Protein AF-A0A419EWL5-F1 (afdb_monomer_lite)

Organism: NCBI:txid2093361

Sequence (117 aa):
MTMADMARFERTSGIVKDDHPRRDMERFNARLRHFRGVAASVLNDAEGVWEEIWDACRDPRSCEEILEGIEEAHGTMPACGWPELREKLHLLGHYIQYTKRLCDGSLDDLTSGKKEV

Structure (mmCIF, N/CA/C/O backbone):
data_AF-A0A419EWL5-F1
#
_entry.id   AF-A0A419EWL5-F1
#
loop_
_atom_site.group_PDB
_atom_site.id
_atom_site.type_symbol
_atom_site.label_atom_id
_atom_site.label_alt_id
_atom_site.label_comp_id
_atom_site.label_asym_id
_atom_site.label_entity_id
_atom_site.label_seq_id
_atom_site.pdbx_PDB_ins_code
_atom_site.Cartn_x
_atom_site.Cartn_y
_atom_site.Cartn_z
_atom_site.occupancy
_atom_site.B_iso_or_equiv
_atom_site.auth_seq_id
_atom_site.auth_comp_id
_atom_site.auth_asym_id
_atom_site.auth_atom_id
_atom_site.pdbx_PDB_model_num
ATOM 1 N N . MET A 1 1 ? 39.493 -2.045 -63.804 1.00 52.00 1 MET A N 1
ATOM 2 C CA . MET A 1 1 ? 38.449 -1.894 -62.771 1.00 52.00 1 MET A CA 1
ATOM 3 C C . MET A 1 1 ? 37.128 -2.218 -63.436 1.00 52.00 1 MET A C 1
ATOM 5 O O . MET A 1 1 ? 36.749 -1.522 -64.369 1.00 52.00 1 MET A O 1
ATOM 9 N N . THR A 1 2 ? 36.545 -3.368 -63.109 1.00 71.25 2 THR A N 1
ATOM 10 C CA . THR A 1 2 ? 35.417 -3.931 -63.868 1.00 71.25 2 THR A CA 1
ATOM 11 C C . THR A 1 2 ? 34.080 -3.437 -63.310 1.00 71.25 2 THR A C 1
ATOM 13 O O . THR A 1 2 ? 33.993 -3.085 -62.137 1.00 71.25 2 THR A O 1
ATOM 16 N N . MET A 1 3 ? 33.009 -3.439 -64.115 1.00 54.72 3 MET A N 1
ATOM 17 C CA . MET A 1 3 ? 31.647 -3.140 -63.628 1.00 54.72 3 MET A CA 1
ATOM 18 C C . MET A 1 3 ? 31.215 -4.066 -62.472 1.00 54.72 3 MET A C 1
ATOM 20 O O . MET A 1 3 ? 30.403 -3.682 -61.634 1.00 54.72 3 MET A O 1
ATOM 24 N N . ALA A 1 4 ? 31.805 -5.264 -62.382 1.00 59.94 4 ALA A N 1
ATOM 25 C CA . ALA A 1 4 ? 31.609 -6.189 -61.269 1.00 59.94 4 ALA A CA 1
ATOM 26 C C . ALA A 1 4 ? 32.247 -5.696 -59.953 1.00 59.94 4 ALA A C 1
ATOM 28 O O . ALA A 1 4 ? 31.721 -5.996 -58.880 1.00 59.94 4 ALA A O 1
ATOM 29 N N . ASP A 1 5 ? 33.322 -4.902 -60.025 1.00 56.16 5 ASP A N 1
ATOM 30 C CA . ASP A 1 5 ? 33.967 -4.293 -58.854 1.00 56.16 5 ASP A CA 1
ATOM 31 C C . ASP A 1 5 ? 33.153 -3.102 -58.320 1.00 56.16 5 ASP A C 1
ATOM 33 O O . ASP A 1 5 ? 32.997 -2.957 -57.108 1.00 56.16 5 ASP A O 1
ATOM 37 N N . MET A 1 6 ? 32.543 -2.302 -59.205 1.00 57.56 6 MET A N 1
ATOM 38 C CA . MET A 1 6 ? 31.640 -1.207 -58.810 1.00 57.56 6 MET A CA 1
ATOM 39 C C . MET A 1 6 ? 30.342 -1.732 -58.175 1.00 57.56 6 MET A C 1
ATOM 41 O O . MET A 1 6 ? 29.931 -1.253 -57.120 1.00 57.56 6 MET A O 1
ATOM 45 N N . ALA A 1 7 ? 29.769 -2.812 -58.718 1.00 57.53 7 ALA A N 1
ATOM 46 C CA . ALA A 1 7 ? 28.576 -3.459 -58.162 1.00 57.53 7 ALA A CA 1
ATOM 47 C C . ALA A 1 7 ? 28.820 -4.213 -56.834 1.00 57.53 7 ALA A C 1
ATOM 49 O O . ALA A 1 7 ? 27.860 -4.615 -56.165 1.00 57.53 7 ALA A O 1
ATOM 50 N N . ARG A 1 8 ? 30.085 -4.449 -56.453 1.00 53.56 8 ARG A N 1
ATOM 51 C CA . ARG A 1 8 ? 30.473 -4.958 -55.124 1.00 53.56 8 ARG A CA 1
ATOM 52 C C . ARG A 1 8 ? 30.645 -3.827 -54.116 1.00 53.56 8 ARG A C 1
ATOM 54 O O . ARG A 1 8 ? 30.219 -3.993 -52.979 1.00 53.56 8 ARG A O 1
ATOM 61 N N . PHE A 1 9 ? 31.183 -2.687 -54.547 1.00 48.69 9 PHE A N 1
ATOM 62 C CA . PHE A 1 9 ? 31.347 -1.499 -53.708 1.00 48.69 9 PHE A CA 1
ATOM 63 C C . PHE A 1 9 ? 29.996 -0.864 -53.329 1.00 48.69 9 PHE A C 1
ATOM 65 O O . PHE A 1 9 ? 29.770 -0.521 -52.168 1.00 48.69 9 PHE A O 1
ATOM 72 N N . GLU A 1 10 ? 29.044 -0.817 -54.265 1.00 48.06 10 GLU A N 1
ATOM 73 C CA . GLU A 1 10 ? 27.677 -0.348 -53.990 1.00 48.06 10 GLU A CA 1
ATOM 74 C C . GLU A 1 10 ? 26.872 -1.330 -53.125 1.00 48.06 10 GLU A C 1
ATOM 76 O O . GLU A 1 10 ? 26.040 -0.908 -52.324 1.00 48.06 10 GLU A O 1
ATOM 81 N N . ARG A 1 11 ? 27.165 -2.639 -53.190 1.00 48.88 11 ARG A N 1
ATOM 82 C CA . ARG A 1 11 ? 26.533 -3.643 -52.310 1.00 48.88 11 ARG A CA 1
ATOM 83 C C . ARG A 1 11 ? 27.039 -3.602 -50.869 1.00 48.88 11 ARG A C 1
ATOM 85 O O . ARG A 1 11 ? 26.305 -3.999 -49.970 1.00 48.88 11 ARG A O 1
ATOM 92 N N . THR A 1 12 ? 28.255 -3.112 -50.638 1.00 48.31 12 THR A N 1
ATOM 93 C CA . THR A 1 12 ? 28.785 -2.845 -49.289 1.00 48.31 12 THR A CA 1
ATOM 94 C C . THR A 1 12 ? 28.386 -1.475 -48.744 1.00 48.31 12 THR A C 1
ATOM 96 O O . THR A 1 12 ? 28.479 -1.256 -47.542 1.00 48.31 12 THR A O 1
ATOM 99 N N . SER A 1 13 ? 27.884 -0.578 -49.599 1.00 44.81 13 SER A N 1
ATOM 100 C CA . SER A 1 13 ? 27.264 0.695 -49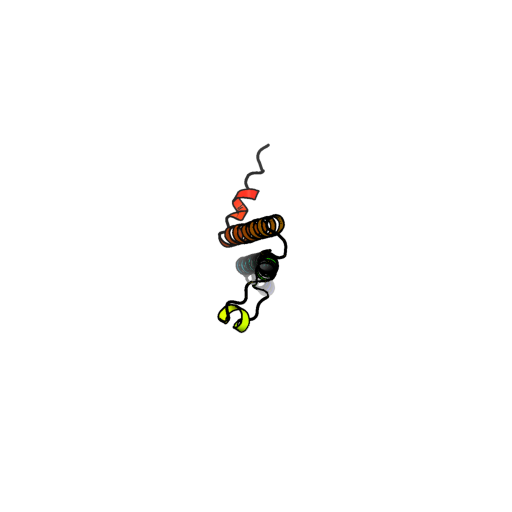.201 1.00 44.81 13 SER A CA 1
ATOM 101 C C . SER A 1 13 ? 25.760 0.546 -48.928 1.00 44.81 13 SER A C 1
ATOM 103 O O . SER A 1 13 ? 25.009 1.521 -48.916 1.00 44.81 13 SER A O 1
ATOM 105 N N . GLY A 1 14 ? 25.308 -0.694 -48.705 1.00 47.03 14 GLY A N 1
ATOM 106 C CA . GLY A 1 14 ? 23.983 -0.997 -48.197 1.00 47.03 14 GLY A CA 1
ATOM 107 C C . GLY A 1 14 ? 23.804 -0.324 -46.847 1.00 47.03 14 GLY A C 1
ATOM 108 O O . GLY A 1 14 ? 24.233 -0.867 -45.839 1.00 47.03 14 GLY A O 1
ATOM 109 N N . ILE A 1 15 ? 23.224 0.878 -46.888 1.00 52.22 15 ILE A N 1
ATOM 110 C CA . ILE A 1 15 ? 22.479 1.569 -45.843 1.00 52.22 15 ILE A CA 1
ATOM 111 C C . ILE A 1 15 ? 22.823 0.986 -44.473 1.00 52.22 15 ILE A C 1
ATOM 113 O O . ILE A 1 15 ? 22.176 0.037 -44.019 1.00 52.22 15 ILE A O 1
ATOM 117 N N . VAL A 1 16 ? 23.826 1.559 -43.805 1.00 55.12 16 VAL A N 1
ATOM 118 C CA . VAL A 1 16 ? 23.882 1.488 -42.345 1.00 55.12 16 VAL A CA 1
ATOM 119 C C . VAL A 1 16 ? 22.604 2.189 -41.898 1.00 55.12 16 VAL A C 1
ATOM 121 O O . VAL A 1 16 ? 22.575 3.405 -41.734 1.00 55.12 16 VAL A O 1
ATOM 124 N N . LYS A 1 17 ? 21.491 1.444 -41.860 1.00 58.12 17 LYS A N 1
ATOM 125 C CA . LYS A 1 17 ? 20.253 1.894 -41.248 1.00 58.12 17 LYS A CA 1
ATOM 126 C C . LYS A 1 17 ? 20.691 2.177 -39.837 1.00 58.12 17 LYS A C 1
ATOM 128 O O . LYS A 1 17 ? 21.108 1.253 -39.143 1.00 58.12 17 LYS A O 1
ATOM 133 N N . ASP A 1 18 ? 20.716 3.454 -39.505 1.00 62.44 18 ASP A N 1
ATOM 134 C CA . ASP A 1 18 ? 20.994 3.943 -38.177 1.00 62.44 18 ASP A CA 1
ATOM 135 C C . ASP A 1 18 ? 20.010 3.235 -37.235 1.00 62.44 18 ASP A C 1
ATOM 137 O O . ASP A 1 18 ? 18.841 3.588 -37.132 1.00 62.44 18 ASP A O 1
ATOM 141 N N . ASP A 1 19 ? 20.446 2.101 -36.683 1.00 64.19 19 ASP A N 1
ATOM 142 C CA . ASP A 1 19 ? 19.676 1.203 -35.813 1.00 64.19 19 ASP A CA 1
ATOM 143 C C . ASP A 1 19 ? 19.733 1.733 -34.366 1.00 64.19 19 ASP A C 1
ATOM 145 O O . ASP A 1 19 ? 19.195 1.133 -33.435 1.00 64.19 19 ASP A O 1
ATOM 149 N N . HIS A 1 20 ? 20.406 2.875 -34.179 1.00 73.00 20 HIS A N 1
ATOM 150 C CA . HIS A 1 20 ? 20.589 3.585 -32.925 1.00 73.00 20 HIS A CA 1
ATOM 151 C C . HIS A 1 20 ? 19.254 4.033 -32.314 1.00 73.00 20 HIS A C 1
ATOM 153 O O . HIS A 1 20 ? 18.993 3.644 -31.176 1.00 73.00 20 HIS A O 1
ATOM 159 N N . PRO A 1 21 ? 18.328 4.682 -33.056 1.00 84.62 21 PRO A N 1
ATOM 160 C CA . PRO A 1 21 ? 17.030 5.084 -32.516 1.00 84.62 21 PRO A CA 1
ATOM 161 C C . PRO A 1 21 ? 16.194 3.889 -32.050 1.00 84.62 21 PRO A C 1
ATOM 163 O O . PRO A 1 21 ? 15.485 3.974 -31.050 1.00 84.62 21 PRO A O 1
ATOM 166 N N . ARG A 1 22 ? 16.292 2.743 -32.742 1.00 87.38 22 ARG A N 1
ATOM 167 C CA . ARG A 1 22 ? 15.570 1.521 -32.364 1.00 87.38 22 ARG A CA 1
ATOM 168 C C . ARG A 1 22 ? 16.144 0.901 -31.095 1.00 87.38 22 ARG A C 1
ATOM 170 O O . ARG A 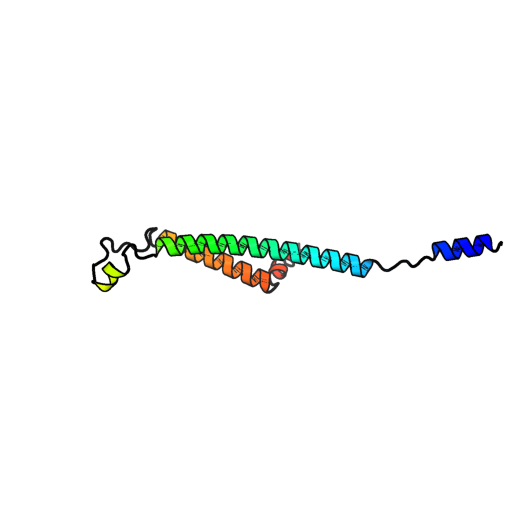1 22 ? 15.385 0.559 -30.194 1.00 87.38 22 ARG A O 1
ATOM 177 N N . ARG A 1 23 ? 17.472 0.809 -30.989 1.00 86.94 23 ARG A N 1
ATOM 178 C CA . ARG A 1 23 ? 18.154 0.327 -29.776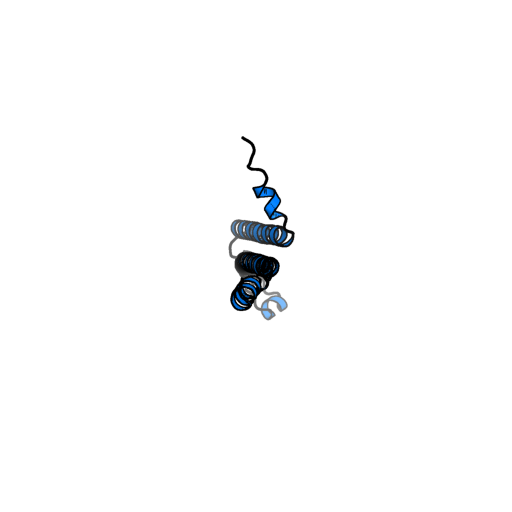 1.00 86.94 23 ARG A CA 1
ATOM 179 C C . ARG A 1 23 ? 17.896 1.235 -28.577 1.00 86.94 23 ARG A C 1
ATOM 181 O O . ARG A 1 23 ? 17.696 0.735 -27.472 1.00 86.94 23 ARG A O 1
ATOM 188 N N . ASP A 1 24 ? 17.861 2.546 -28.784 1.00 89.31 24 ASP A N 1
ATOM 189 C CA . ASP A 1 24 ? 17.576 3.513 -27.725 1.00 89.31 24 ASP A CA 1
ATOM 190 C C . ASP A 1 24 ? 16.111 3.428 -27.278 1.00 89.31 24 ASP A C 1
ATOM 192 O O . ASP A 1 24 ? 15.839 3.401 -26.077 1.00 89.31 24 ASP A O 1
ATOM 196 N N . MET A 1 25 ? 15.178 3.243 -28.217 1.00 90.62 25 MET A N 1
ATOM 197 C CA . MET A 1 25 ? 13.773 2.948 -27.921 1.00 90.62 25 MET A CA 1
ATOM 198 C C . MET A 1 25 ? 13.615 1.636 -27.137 1.00 90.62 25 MET A C 1
ATOM 200 O O . MET A 1 25 ? 12.878 1.576 -26.154 1.00 90.62 25 MET A O 1
ATOM 204 N N . GLU A 1 26 ? 14.314 0.572 -27.535 1.00 93.00 26 GLU A N 1
ATOM 205 C CA . GLU A 1 26 ? 14.299 -0.722 -26.842 1.00 93.00 26 GLU A CA 1
ATOM 206 C C . GLU A 1 26 ? 14.846 -0.602 -25.413 1.00 93.00 26 GLU A C 1
ATOM 208 O O . GLU A 1 26 ? 14.234 -1.122 -24.475 1.00 93.00 26 GLU A O 1
ATOM 213 N N . ARG A 1 27 ? 15.949 0.135 -25.227 1.00 91.00 27 ARG A N 1
ATOM 214 C CA . ARG A 1 27 ? 16.527 0.439 -23.908 1.00 91.00 27 ARG A CA 1
ATOM 215 C C . ARG A 1 27 ? 15.572 1.256 -23.048 1.00 91.00 27 ARG A C 1
ATOM 217 O O . ARG A 1 27 ? 15.377 0.926 -21.879 1.00 91.00 27 ARG A O 1
ATOM 224 N N . PHE A 1 28 ? 14.958 2.291 -23.611 1.00 90.62 28 PHE A N 1
ATOM 225 C CA . PHE A 1 28 ? 13.981 3.118 -22.912 1.00 90.62 28 PHE A CA 1
ATOM 226 C C . PHE A 1 28 ? 12.764 2.293 -22.474 1.00 90.62 28 PHE A C 1
ATOM 228 O O . PHE A 1 28 ? 12.406 2.289 -21.299 1.00 90.62 28 PHE A O 1
ATOM 235 N N . ASN A 1 29 ? 12.203 1.485 -23.375 1.00 92.44 29 ASN A N 1
ATOM 236 C CA . ASN A 1 29 ? 11.095 0.583 -23.066 1.00 92.44 29 ASN A CA 1
ATOM 237 C C . ASN A 1 29 ? 11.465 -0.473 -22.016 1.00 92.44 29 ASN A C 1
ATOM 239 O O . ASN A 1 29 ? 10.636 -0.826 -21.176 1.00 92.44 29 ASN A O 1
ATOM 243 N N . ALA A 1 30 ? 12.698 -0.987 -22.035 1.00 93.62 30 ALA A N 1
ATOM 244 C CA . ALA A 1 30 ? 13.180 -1.903 -21.005 1.00 93.62 30 ALA A CA 1
ATOM 245 C C . ALA A 1 30 ? 13.241 -1.220 -19.630 1.00 93.62 30 ALA A C 1
ATOM 247 O O . ALA A 1 30 ? 12.753 -1.789 -18.653 1.00 93.62 30 ALA A O 1
ATOM 248 N N . ARG A 1 31 ? 13.753 0.017 -19.565 1.00 89.69 31 ARG A N 1
ATOM 249 C CA . ARG A 1 31 ? 13.762 0.827 -18.336 1.00 89.69 31 ARG A CA 1
ATOM 250 C C . ARG A 1 31 ? 12.350 1.111 -17.834 1.00 89.69 31 ARG A C 1
ATOM 252 O O . ARG A 1 31 ? 12.101 0.934 -16.648 1.00 89.69 31 ARG A O 1
ATOM 259 N N . LEU A 1 32 ? 11.414 1.460 -18.719 1.00 91.19 32 LEU A N 1
ATOM 260 C CA . LEU A 1 32 ? 10.013 1.680 -18.347 1.00 91.19 32 LEU A CA 1
ATOM 261 C C . LEU A 1 32 ? 9.346 0.418 -17.791 1.00 91.19 32 LEU A C 1
ATOM 263 O O . LEU A 1 32 ? 8.634 0.489 -16.792 1.00 91.19 32 LEU A O 1
ATOM 267 N N . ARG A 1 33 ? 9.583 -0.752 -18.398 1.00 94.44 33 ARG A N 1
ATOM 268 C CA . ARG A 1 33 ? 9.061 -2.022 -17.867 1.00 94.44 33 ARG A CA 1
ATOM 269 C C . ARG A 1 33 ? 9.641 -2.344 -16.497 1.00 94.44 33 ARG A C 1
ATOM 271 O O . ARG A 1 33 ? 8.891 -2.765 -15.623 1.00 94.44 33 ARG A O 1
ATOM 278 N N . HIS A 1 34 ? 10.944 -2.139 -16.320 1.00 90.38 34 HIS A N 1
ATOM 279 C CA . HIS A 1 34 ? 11.604 -2.337 -15.034 1.00 90.38 34 HIS A CA 1
ATOM 280 C C . HIS A 1 34 ? 11.024 -1.404 -13.966 1.00 90.38 34 HIS A C 1
ATOM 282 O O . HIS A 1 34 ? 10.582 -1.875 -12.924 1.00 90.38 34 HIS A O 1
ATOM 288 N N . PHE A 1 35 ? 10.927 -0.110 -14.274 1.00 90.62 35 PHE A N 1
ATOM 289 C CA . PHE A 1 35 ? 10.318 0.899 -13.414 1.00 90.62 35 PHE A CA 1
ATOM 290 C C . PHE A 1 35 ? 8.893 0.521 -12.998 1.00 90.62 35 PHE A C 1
ATOM 292 O O . PHE A 1 35 ? 8.578 0.488 -11.812 1.00 90.62 35 PHE A O 1
ATOM 299 N N . ARG A 1 36 ? 8.046 0.161 -13.970 1.00 92.19 36 ARG A N 1
ATOM 300 C CA . ARG A 1 36 ? 6.673 -0.282 -13.707 1.00 92.19 36 ARG A CA 1
ATOM 301 C C . ARG A 1 36 ? 6.640 -1.527 -12.821 1.00 92.19 36 ARG A C 1
ATOM 303 O O . ARG A 1 36 ? 5.760 -1.633 -11.980 1.00 92.19 36 ARG A O 1
ATOM 310 N N . GLY A 1 37 ? 7.579 -2.454 -13.010 1.00 94.75 37 GLY A N 1
ATOM 311 C CA . GLY A 1 37 ? 7.714 -3.641 -12.166 1.00 94.75 37 GLY A CA 1
ATOM 312 C C . GLY A 1 37 ? 8.035 -3.290 -10.714 1.00 94.75 37 GLY A C 1
ATOM 313 O O . GLY A 1 37 ? 7.380 -3.802 -9.813 1.00 94.75 37 GLY A O 1
ATOM 314 N N . VAL A 1 38 ? 8.981 -2.374 -10.488 1.00 94.50 38 VAL A N 1
ATOM 315 C CA . VAL A 1 38 ? 9.323 -1.890 -9.140 1.00 94.50 38 VAL A CA 1
ATOM 316 C C . VAL A 1 38 ? 8.133 -1.174 -8.502 1.00 94.50 38 VAL A C 1
ATOM 318 O O . VAL A 1 38 ? 7.776 -1.485 -7.372 1.00 94.50 38 VAL A O 1
ATOM 321 N N . ALA A 1 39 ? 7.477 -0.270 -9.236 1.00 93.31 39 ALA A N 1
ATOM 322 C CA . ALA A 1 39 ? 6.309 0.454 -8.737 1.00 93.31 39 ALA A CA 1
ATOM 323 C C . ALA A 1 39 ? 5.162 -0.493 -8.362 1.00 93.31 39 ALA A C 1
ATOM 325 O O . ALA A 1 39 ? 4.587 -0.358 -7.288 1.00 93.31 39 ALA A O 1
ATOM 326 N N . ALA A 1 40 ? 4.865 -1.476 -9.218 1.00 95.56 40 ALA A N 1
ATOM 327 C CA . ALA A 1 40 ? 3.847 -2.483 -8.939 1.00 95.56 40 ALA A CA 1
ATOM 328 C C . ALA A 1 40 ? 4.194 -3.317 -7.699 1.00 95.56 40 ALA A C 1
ATOM 330 O O . ALA A 1 40 ? 3.326 -3.547 -6.870 1.00 95.56 40 ALA A O 1
ATOM 331 N N . SER A 1 41 ? 5.458 -3.722 -7.539 1.00 96.94 41 SER A N 1
ATOM 332 C CA . SER A 1 41 ? 5.893 -4.468 -6.354 1.00 96.94 41 SER A CA 1
ATOM 333 C C . SER A 1 41 ? 5.673 -3.671 -5.069 1.00 96.94 41 SER A C 1
ATOM 335 O O . SER A 1 41 ? 5.076 -4.186 -4.135 1.00 96.94 41 SER A O 1
ATOM 337 N N . VAL A 1 42 ? 6.108 -2.407 -5.032 1.00 96.94 42 VAL A N 1
ATOM 338 C CA . VAL A 1 42 ? 5.966 -1.571 -3.830 1.00 96.94 42 VAL A CA 1
ATOM 339 C C . VAL A 1 42 ? 4.502 -1.272 -3.518 1.00 96.94 42 VAL A C 1
ATOM 341 O O . VAL A 1 42 ? 4.117 -1.247 -2.353 1.00 96.94 42 VAL A O 1
ATOM 344 N N . LEU A 1 43 ? 3.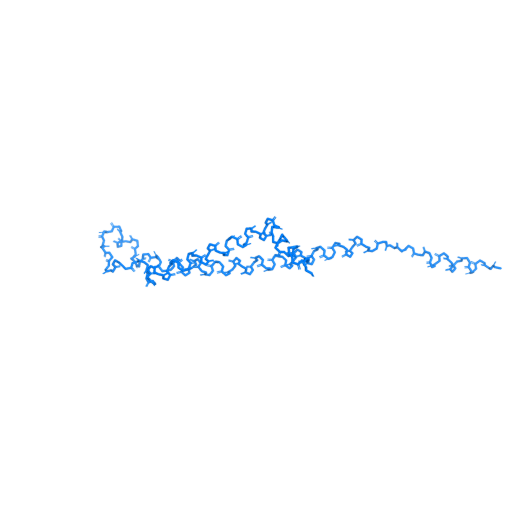678 -1.044 -4.543 1.00 97.50 43 LEU A N 1
ATOM 345 C CA . LEU A 1 43 ? 2.249 -0.811 -4.349 1.00 97.50 43 LEU A CA 1
ATOM 346 C C . LEU A 1 43 ? 1.523 -2.056 -3.837 1.00 97.50 43 LEU A C 1
ATOM 348 O O . LEU A 1 43 ? 0.662 -1.908 -2.980 1.00 97.50 43 LEU A O 1
ATOM 352 N N . ASN A 1 44 ? 1.897 -3.252 -4.295 1.00 98.12 44 ASN A N 1
ATOM 353 C CA . ASN A 1 44 ? 1.339 -4.495 -3.762 1.00 98.12 44 ASN A CA 1
ATOM 354 C C . ASN A 1 44 ? 1.706 -4.684 -2.281 1.00 98.12 44 ASN A C 1
ATOM 356 O O . ASN A 1 44 ? 0.851 -5.055 -1.484 1.00 98.12 44 ASN A O 1
ATOM 360 N N . ASP A 1 45 ? 2.950 -4.384 -1.893 1.00 98.12 45 ASP A N 1
ATOM 361 C CA . ASP A 1 45 ? 3.357 -4.439 -0.482 1.00 98.12 45 ASP A CA 1
ATOM 362 C C . ASP A 1 45 ? 2.576 -3.410 0.361 1.00 98.12 45 ASP A C 1
ATOM 364 O O . ASP A 1 45 ? 2.145 -3.699 1.477 1.00 98.12 45 ASP A O 1
ATOM 368 N N . ALA A 1 46 ? 2.347 -2.210 -0.187 1.00 98.25 46 ALA A N 1
ATOM 369 C CA . ALA A 1 46 ? 1.534 -1.177 0.452 1.00 98.25 46 ALA A CA 1
ATOM 370 C C . ALA A 1 46 ? 0.068 -1.603 0.620 1.00 98.25 46 ALA A C 1
ATOM 372 O O . ALA A 1 46 ? -0.521 -1.354 1.671 1.00 98.25 46 ALA A O 1
ATOM 373 N N . GLU A 1 47 ? -0.510 -2.237 -0.402 1.00 98.19 47 GLU A N 1
ATOM 374 C CA . GLU A 1 47 ? -1.869 -2.779 -0.374 1.00 98.19 47 GLU A CA 1
ATOM 375 C C . GLU A 1 47 ? -2.006 -3.856 0.705 1.00 98.19 47 GLU A C 1
ATOM 377 O O . GLU A 1 47 ? -2.917 -3.764 1.522 1.00 98.19 47 GLU A O 1
ATOM 382 N N . GLY A 1 48 ? -1.048 -4.781 0.811 1.00 98.44 48 GLY A N 1
ATOM 383 C CA . GLY A 1 48 ? -1.048 -5.793 1.872 1.00 98.44 48 GLY A CA 1
ATOM 384 C C . GLY A 1 48 ? -1.023 -5.184 3.280 1.00 98.44 48 GLY A C 1
ATOM 385 O O . GLY A 1 48 ? -1.826 -5.549 4.135 1.00 98.44 48 GLY A O 1
ATOM 386 N N . VAL A 1 49 ? -0.168 -4.183 3.524 1.00 98.25 49 VAL A N 1
ATOM 387 C CA . VAL A 1 49 ? -0.147 -3.483 4.825 1.00 98.25 49 VAL A CA 1
ATOM 388 C C . VAL A 1 49 ? -1.457 -2.736 5.086 1.00 98.25 49 VAL A C 1
ATOM 390 O O . VAL A 1 49 ? -1.924 -2.682 6.225 1.00 98.25 49 VAL A O 1
ATOM 393 N N . TRP A 1 50 ? -2.061 -2.151 4.052 1.00 98.25 50 TRP A N 1
ATOM 394 C CA . TRP A 1 50 ? -3.359 -1.496 4.170 1.00 98.25 50 TRP A CA 1
ATOM 395 C C . TRP A 1 50 ? -4.475 -2.482 4.537 1.00 98.25 50 TRP A C 1
ATOM 397 O O . TRP A 1 50 ? -5.274 -2.171 5.420 1.00 98.25 50 TRP A O 1
ATOM 407 N N . GLU A 1 51 ? -4.507 -3.667 3.927 1.00 98.12 51 GLU A N 1
ATOM 408 C CA . GLU A 1 51 ? -5.456 -4.733 4.275 1.00 98.12 51 GLU A CA 1
ATOM 409 C C . GLU A 1 51 ? -5.307 -5.161 5.738 1.00 98.12 51 GLU A C 1
ATOM 411 O O . GLU A 1 51 ? -6.296 -5.221 6.467 1.00 98.12 51 GLU A O 1
ATOM 416 N N . GLU A 1 52 ? -4.074 -5.354 6.215 1.00 97.00 52 GLU A N 1
ATOM 417 C CA . GLU A 1 52 ? -3.822 -5.686 7.620 1.00 97.00 52 GLU A CA 1
ATOM 418 C C . GLU A 1 52 ? -4.300 -4.594 8.590 1.00 97.00 52 GLU A C 1
ATOM 420 O O . GLU A 1 52 ? -4.824 -4.893 9.666 1.00 97.00 52 GLU A O 1
ATOM 425 N N . ILE A 1 53 ? -4.107 -3.319 8.233 1.00 96.69 53 ILE A N 1
ATOM 426 C CA . ILE A 1 53 ? -4.611 -2.180 9.014 1.00 96.69 53 ILE A CA 1
ATOM 427 C C . ILE A 1 53 ? -6.139 -2.185 9.024 1.00 96.69 53 ILE A C 1
ATOM 429 O O . ILE A 1 53 ? -6.749 -1.972 10.073 1.00 96.69 53 ILE A O 1
ATOM 433 N N . TRP A 1 54 ? -6.755 -2.409 7.865 1.00 95.44 54 TRP A N 1
ATOM 434 C CA . TRP A 1 54 ? -8.202 -2.433 7.720 1.00 95.44 54 TRP A CA 1
ATOM 435 C C . TRP A 1 54 ? -8.830 -3.542 8.562 1.00 95.44 54 TRP A C 1
ATOM 437 O O . TRP A 1 54 ? -9.739 -3.266 9.342 1.00 95.44 54 TRP A O 1
ATOM 447 N N . ASP A 1 55 ? -8.315 -4.768 8.475 1.00 93.44 55 ASP A N 1
ATOM 448 C CA . ASP A 1 55 ? -8.829 -5.898 9.248 1.00 93.44 55 ASP A CA 1
ATOM 449 C C . ASP A 1 55 ? -8.647 -5.704 10.757 1.00 93.44 55 ASP A C 1
ATOM 451 O O . ASP A 1 55 ? -9.529 -6.077 11.531 1.00 93.44 55 ASP A O 1
ATOM 455 N N . ALA A 1 56 ? -7.554 -5.068 11.192 1.00 92.50 56 ALA A N 1
ATOM 456 C CA . ALA A 1 56 ? -7.341 -4.756 12.604 1.00 92.50 56 ALA A CA 1
ATOM 457 C C . ALA A 1 56 ? -8.284 -3.665 13.145 1.00 92.50 56 ALA A C 1
ATOM 459 O O . ALA A 1 56 ? -8.535 -3.619 14.350 1.00 92.50 56 ALA A O 1
ATOM 460 N N . CYS A 1 57 ? -8.777 -2.780 12.278 1.00 91.31 57 CYS A N 1
ATOM 461 C CA . CYS A 1 57 ? -9.641 -1.652 12.633 1.00 91.31 57 CYS A CA 1
ATOM 462 C C . CYS A 1 57 ? -11.122 -1.886 12.301 1.00 91.31 57 CYS A C 1
ATOM 464 O O . CYS A 1 57 ? -11.942 -1.002 12.546 1.00 91.31 57 CYS A O 1
ATOM 466 N N . ARG A 1 58 ? -11.477 -3.020 11.690 1.00 89.06 58 ARG A N 1
ATOM 467 C CA . ARG A 1 58 ? -12.862 -3.307 11.318 1.00 89.06 58 ARG A CA 1
ATOM 468 C C . ARG A 1 58 ? -13.687 -3.601 12.566 1.00 89.06 58 ARG A C 1
ATOM 470 O O . ARG A 1 58 ? -13.293 -4.415 13.397 1.00 89.06 58 ARG A O 1
ATOM 477 N N . ASP A 1 59 ? -14.866 -2.988 12.636 1.00 86.38 59 ASP A N 1
ATOM 478 C CA . ASP A 1 59 ?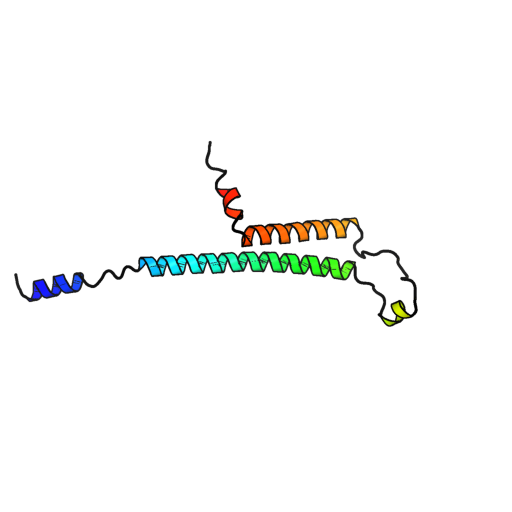 -15.852 -3.309 13.663 1.00 86.38 59 ASP A CA 1
ATOM 479 C C . ASP A 1 59 ? -16.286 -4.778 13.530 1.00 86.38 59 ASP A C 1
ATOM 481 O O . ASP A 1 59 ? -16.698 -5.190 12.439 1.00 86.38 59 ASP A O 1
ATOM 485 N N . PRO A 1 60 ? -16.155 -5.596 14.589 1.00 85.81 60 PRO A N 1
ATOM 486 C CA . PRO A 1 60 ? -16.545 -6.998 14.531 1.00 85.81 60 PRO A CA 1
ATOM 487 C C . PRO A 1 60 ? -18.066 -7.182 14.498 1.00 85.81 60 PRO A C 1
ATOM 489 O O . PRO A 1 60 ? -18.528 -8.274 14.165 1.00 85.81 60 PRO A O 1
ATOM 492 N N . ARG A 1 61 ? -18.840 -6.150 14.856 1.00 87.75 61 ARG A N 1
ATOM 493 C CA . ARG A 1 61 ? -20.301 -6.200 14.865 1.00 87.75 61 ARG A CA 1
ATOM 494 C C . ARG A 1 61 ? -20.855 -6.179 13.446 1.00 87.75 61 ARG A C 1
ATOM 496 O O . ARG A 1 61 ? -20.335 -5.528 12.537 1.00 87.75 61 ARG A O 1
ATOM 503 N N . SER A 1 62 ? -21.975 -6.862 13.272 1.00 88.50 62 SER A N 1
ATOM 504 C CA . SER A 1 62 ? -22.819 -6.725 12.092 1.00 88.50 62 SER A CA 1
ATOM 505 C C . SER A 1 62 ? -23.444 -5.327 12.015 1.00 88.50 62 SER A C 1
ATOM 507 O O . SER A 1 62 ? -23.568 -4.604 13.006 1.00 88.50 62 SER A O 1
ATOM 509 N N . CYS A 1 63 ? -23.895 -4.939 10.820 1.00 89.75 63 CYS A N 1
ATOM 510 C CA . CYS A 1 63 ? -24.592 -3.666 10.636 1.00 89.75 63 CYS A CA 1
ATOM 511 C C . CYS A 1 63 ? -25.865 -3.564 11.493 1.00 89.75 63 CYS A C 1
ATOM 513 O O . CYS A 1 63 ? -26.182 -2.478 11.966 1.00 89.75 63 CYS A O 1
ATOM 515 N N . GLU A 1 64 ? -26.577 -4.675 11.694 1.00 93.38 64 GLU A N 1
ATOM 516 C CA . GLU A 1 64 ? -27.797 -4.742 12.509 1.00 93.38 64 GLU A CA 1
ATOM 517 C C . GLU A 1 64 ? -27.485 -4.449 13.980 1.00 93.38 64 GLU A C 1
ATOM 519 O O . GLU A 1 64 ? -28.088 -3.549 14.557 1.00 93.38 64 GLU A O 1
ATOM 524 N N . GLU A 1 65 ? -26.459 -5.091 14.547 1.00 90.56 65 GLU A N 1
ATOM 525 C CA . GLU A 1 65 ? -26.025 -4.852 15.932 1.00 90.56 65 GLU A CA 1
ATOM 526 C C . GLU A 1 65 ? -25.592 -3.394 16.168 1.00 90.56 65 GLU A C 1
ATOM 528 O O . GLU A 1 65 ? -25.901 -2.807 17.207 1.00 90.56 65 GLU A O 1
ATOM 533 N N . ILE A 1 66 ? -24.920 -2.774 15.189 1.00 88.12 66 ILE A N 1
ATOM 534 C CA . ILE A 1 66 ? -24.540 -1.353 15.253 1.00 88.12 66 ILE A CA 1
ATOM 535 C C . ILE A 1 66 ? -25.784 -0.453 15.257 1.00 88.12 66 ILE A C 1
ATOM 537 O O . ILE A 1 66 ? -25.847 0.504 16.032 1.00 88.12 66 ILE A O 1
ATOM 541 N N . LEU A 1 67 ? -26.775 -0.745 14.409 1.00 92.69 67 LEU A N 1
ATOM 542 C CA . LEU A 1 67 ? -28.022 0.026 14.322 1.00 92.69 67 LEU A C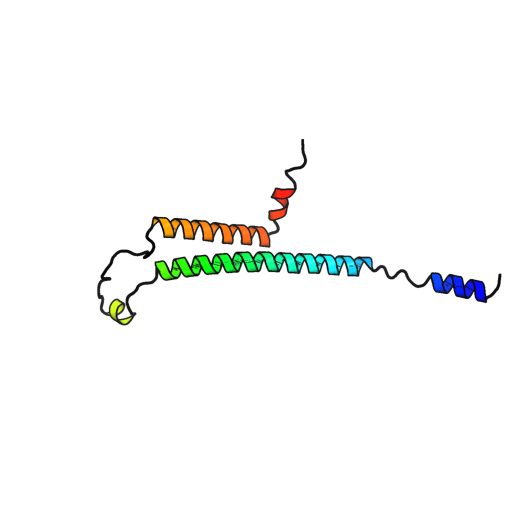A 1
ATOM 543 C C . LEU A 1 67 ? -28.900 -0.136 15.568 1.00 92.69 67 LEU A C 1
ATOM 545 O O . LEU A 1 67 ? -29.573 0.813 15.968 1.00 92.69 67 LEU A O 1
ATOM 549 N N . GLU A 1 68 ? -28.865 -1.310 16.194 1.00 94.31 68 GLU A N 1
ATOM 550 C CA . GLU A 1 68 ? -29.551 -1.604 17.455 1.00 94.31 68 GLU A CA 1
ATOM 551 C C . GLU A 1 68 ? -28.835 -1.010 18.680 1.00 94.31 68 GLU A C 1
ATOM 553 O O . GLU A 1 68 ? -29.359 -1.062 19.793 1.00 94.31 68 GLU A O 1
ATOM 558 N N . GLY A 1 69 ? -27.662 -0.395 18.485 1.00 87.94 69 GLY A N 1
ATOM 559 C CA . GLY A 1 69 ? -26.898 0.246 19.552 1.00 87.94 69 GLY A CA 1
ATOM 560 C C . GLY A 1 69 ? -26.254 -0.750 20.514 1.00 87.94 69 GLY A C 1
ATOM 561 O O . GLY A 1 69 ? -25.960 -0.389 21.653 1.00 87.94 69 GLY A O 1
ATOM 562 N N . ILE A 1 70 ? -26.038 -1.993 20.075 1.00 87.81 70 ILE A N 1
ATOM 563 C CA . ILE A 1 70 ? -25.362 -3.015 20.872 1.00 87.81 70 ILE A CA 1
ATOM 564 C C . ILE A 1 70 ? -23.911 -2.583 21.049 1.00 87.81 70 ILE A C 1
ATOM 566 O O . ILE A 1 70 ? -23.171 -2.458 20.071 1.00 87.81 70 ILE A O 1
ATOM 570 N N . GLU A 1 71 ? -23.504 -2.320 22.291 1.00 81.69 71 GLU A N 1
ATOM 571 C CA . GLU A 1 71 ? -22.125 -1.945 22.595 1.00 81.69 71 GLU A CA 1
ATOM 572 C C . GLU A 1 71 ? -21.153 -3.051 22.178 1.00 81.69 71 GLU A C 1
ATOM 574 O O . GLU A 1 71 ? -21.420 -4.246 22.316 1.00 81.69 71 GLU A O 1
ATOM 579 N N . GLU A 1 72 ? -20.004 -2.637 21.653 1.00 75.69 72 GLU A N 1
ATOM 580 C CA . GLU A 1 72 ? -18.923 -3.557 21.338 1.00 75.69 72 GLU A CA 1
ATOM 581 C C . GLU A 1 72 ? -18.438 -4.226 22.632 1.00 75.69 72 GLU A C 1
ATOM 583 O O . GLU A 1 72 ? -18.053 -3.554 23.590 1.00 75.69 72 GLU A O 1
ATOM 588 N N . ALA A 1 73 ? -18.435 -5.561 22.660 1.00 67.19 73 ALA A N 1
ATOM 589 C CA . ALA A 1 73 ? -18.047 -6.331 23.844 1.00 67.19 73 ALA A CA 1
ATOM 590 C C . ALA A 1 73 ? -16.599 -6.057 24.298 1.00 67.19 73 ALA A C 1
ATOM 592 O O . ALA A 1 73 ? -16.249 -6.267 25.461 1.00 67.19 73 ALA A O 1
ATOM 593 N N . HIS A 1 74 ? -15.753 -5.576 23.387 1.00 60.69 74 HIS A N 1
ATOM 594 C CA . HIS A 1 74 ? -14.354 -5.284 23.635 1.00 60.69 74 HIS A CA 1
ATOM 595 C C . HIS A 1 74 ? -13.997 -3.937 23.013 1.00 60.69 74 HIS A C 1
ATOM 597 O O . HIS A 1 74 ? -13.737 -3.866 21.822 1.00 60.69 74 HIS A O 1
ATOM 603 N N . GLY A 1 75 ? -13.925 -2.875 23.825 1.00 58.94 75 GLY A N 1
ATOM 604 C CA . GLY A 1 75 ? -13.406 -1.551 23.437 1.00 58.94 75 GLY A CA 1
ATOM 605 C C . GLY A 1 75 ? -11.894 -1.561 23.167 1.00 58.94 75 GLY A C 1
ATOM 606 O O . GLY A 1 75 ? -11.132 -0.807 23.764 1.00 58.94 75 GLY A O 1
ATOM 607 N N . THR A 1 76 ? -11.446 -2.507 22.347 1.00 65.12 76 THR A N 1
ATOM 608 C CA . THR A 1 76 ? -10.053 -2.913 22.126 1.00 65.12 76 THR A CA 1
ATOM 609 C C . THR A 1 76 ? -9.698 -2.801 20.646 1.00 65.12 76 THR A C 1
ATOM 611 O O . THR A 1 76 ? -8.830 -3.517 20.166 1.00 65.12 76 THR A O 1
ATOM 614 N N . MET A 1 77 ? -10.356 -1.909 19.902 1.00 73.69 77 MET A N 1
ATOM 615 C CA . MET A 1 77 ? -9.830 -1.500 18.606 1.00 73.69 77 MET A CA 1
ATOM 616 C C . MET A 1 77 ? -8.559 -0.658 18.795 1.00 73.69 77 MET A C 1
ATOM 618 O O . MET A 1 77 ? -8.517 0.222 19.665 1.00 73.69 77 MET A O 1
ATOM 622 N N . PRO A 1 78 ? -7.528 -0.875 17.968 1.00 87.00 78 PRO A N 1
ATOM 623 C CA . PRO A 1 78 ? -7.416 -1.924 16.946 1.00 87.00 78 PRO A CA 1
ATOM 624 C C . PRO A 1 78 ? -7.133 -3.308 17.562 1.00 87.00 78 PRO A C 1
ATOM 626 O O . PRO A 1 78 ? -6.429 -3.400 18.565 1.00 87.00 78 PRO A O 1
ATOM 629 N N . ALA A 1 79 ? -7.593 -4.386 16.920 1.00 86.75 79 ALA A N 1
ATOM 630 C CA . ALA A 1 79 ? -7.407 -5.766 17.392 1.00 86.75 79 ALA A CA 1
ATOM 631 C C . ALA A 1 79 ? -5.925 -6.168 17.565 1.00 86.75 79 ALA A C 1
ATOM 633 O O . ALA A 1 79 ? -5.599 -7.003 18.406 1.00 86.75 79 ALA A O 1
ATOM 634 N N . CYS A 1 80 ? -5.021 -5.548 16.799 1.00 87.62 80 CYS A N 1
ATOM 635 C CA . CYS A 1 80 ? -3.568 -5.718 16.913 1.00 87.62 80 CYS A CA 1
ATOM 636 C C . CYS A 1 80 ? -2.910 -4.828 17.990 1.00 87.62 80 CYS A C 1
ATOM 638 O O . CYS A 1 80 ? -1.717 -4.929 18.266 1.00 87.62 80 CYS A O 1
ATOM 640 N N . GLY A 1 81 ? -3.676 -3.939 18.623 1.00 91.00 81 GLY A N 1
ATOM 641 C CA . GLY A 1 81 ? -3.178 -2.949 19.569 1.00 91.00 81 GLY A CA 1
ATOM 642 C C . GLY A 1 81 ? -2.561 -1.709 18.910 1.00 91.00 81 GLY A C 1
ATOM 643 O O . GLY A 1 81 ? -2.081 -1.706 17.776 1.00 91.00 81 GLY A O 1
ATOM 644 N N . TRP A 1 82 ? -2.573 -0.600 19.653 1.00 92.19 82 TRP A N 1
ATOM 645 C CA . TRP A 1 82 ? -2.087 0.697 19.170 1.00 92.19 82 TRP A CA 1
ATOM 646 C C . TRP A 1 82 ? -0.616 0.723 18.726 1.00 92.19 82 TRP A C 1
ATOM 648 O O . TRP A 1 82 ? -0.331 1.411 17.743 1.00 92.19 82 TRP A O 1
ATOM 658 N N . PRO A 1 83 ? 0.333 0.049 19.409 1.00 94.44 83 PRO A N 1
ATOM 659 C CA . PRO A 1 83 ? 1.726 0.046 18.971 1.00 94.44 83 PRO A CA 1
ATOM 660 C C . PRO A 1 83 ? 1.898 -0.557 17.573 1.00 94.44 83 PRO A C 1
ATOM 662 O O . PRO A 1 83 ? 2.454 0.107 16.701 1.00 94.44 83 PRO A O 1
ATOM 665 N N . GLU A 1 84 ? 1.337 -1.747 17.335 1.00 95.06 84 GLU A N 1
ATOM 666 C CA . GLU A 1 84 ? 1.442 -2.439 16.046 1.00 95.06 84 GLU A CA 1
ATOM 667 C C . GLU A 1 84 ? 0.748 -1.646 14.928 1.00 95.06 84 GLU A C 1
ATOM 669 O O . GLU A 1 84 ? 1.319 -1.448 13.856 1.00 95.06 84 GLU A O 1
ATOM 674 N N . LEU A 1 85 ? -0.442 -1.089 15.191 1.00 95.50 85 LEU A N 1
ATOM 675 C CA . LEU A 1 85 ? -1.128 -0.224 14.226 1.00 95.50 85 LEU A CA 1
ATOM 676 C C . LEU A 1 85 ? -0.256 0.968 13.799 1.00 95.50 85 LEU A C 1
ATOM 678 O O . LEU A 1 85 ? -0.198 1.309 12.617 1.00 95.50 85 LEU A O 1
ATOM 682 N N . ARG A 1 86 ? 0.432 1.620 14.745 1.00 96.44 86 ARG A N 1
ATOM 683 C CA . ARG A 1 86 ? 1.295 2.775 14.444 1.00 96.44 86 ARG A CA 1
ATOM 684 C C . ARG A 1 86 ? 2.500 2.384 13.599 1.00 96.44 86 ARG A C 1
ATOM 686 O O . ARG A 1 86 ? 2.885 3.158 12.725 1.00 96.44 86 ARG A O 1
ATOM 693 N N . GLU A 1 87 ? 3.076 1.212 13.841 1.00 97.94 87 GLU A N 1
ATOM 694 C CA . GLU A 1 87 ? 4.163 0.672 13.023 1.00 97.94 87 GLU A CA 1
ATOM 695 C C . GLU A 1 87 ? 3.691 0.404 11.590 1.00 97.94 87 GLU A C 1
ATOM 697 O O . GLU A 1 87 ? 4.329 0.874 10.645 1.00 97.94 87 GLU A O 1
ATOM 702 N N . LYS A 1 88 ? 2.526 -0.235 11.417 1.00 97.81 88 LYS A N 1
ATOM 703 C CA . LYS A 1 88 ? 1.933 -0.479 10.091 1.00 97.81 88 LYS A CA 1
ATOM 704 C C . LYS A 1 88 ? 1.605 0.816 9.353 1.00 97.81 88 LYS A C 1
ATOM 706 O O . LYS A 1 88 ? 1.942 0.955 8.181 1.00 97.81 88 LYS A O 1
ATOM 711 N N . LEU A 1 89 ? 1.024 1.805 10.034 1.00 98.06 89 LEU A N 1
ATOM 712 C CA . LEU A 1 89 ? 0.761 3.128 9.452 1.00 98.06 89 LEU A CA 1
ATOM 713 C C . LEU A 1 89 ? 2.053 3.836 9.023 1.00 98.06 89 LEU A C 1
ATOM 715 O O . LEU A 1 89 ? 2.091 4.472 7.968 1.00 98.06 89 LEU A O 1
ATOM 719 N N . HIS A 1 90 ? 3.117 3.724 9.822 1.00 98.00 90 HIS A N 1
ATOM 720 C CA . HIS A 1 90 ? 4.417 4.287 9.470 1.00 98.00 90 HIS A CA 1
ATOM 721 C C . HIS A 1 90 ? 5.011 3.602 8.233 1.00 98.00 90 HIS A C 1
ATOM 723 O O . HIS A 1 90 ? 5.473 4.285 7.315 1.00 98.00 90 HIS A O 1
ATOM 729 N N . LEU A 1 91 ? 4.946 2.270 8.179 1.00 98.19 91 LEU A N 1
ATOM 730 C CA . LEU A 1 91 ? 5.407 1.476 7.044 1.00 98.19 91 LEU A CA 1
ATOM 731 C C . LEU A 1 91 ? 4.618 1.795 5.765 1.00 98.19 91 LEU A C 1
ATOM 733 O O . LEU A 1 91 ? 5.217 2.055 4.722 1.00 98.19 91 LEU A O 1
ATOM 737 N N . LEU A 1 92 ? 3.289 1.878 5.853 1.00 98.38 92 LEU A N 1
ATOM 738 C CA . LEU A 1 92 ? 2.434 2.288 4.740 1.00 98.38 92 LEU A CA 1
ATOM 739 C C . LEU A 1 92 ? 2.815 3.684 4.226 1.00 98.38 92 LEU A C 1
ATOM 741 O O . LEU A 1 92 ? 2.968 3.893 3.021 1.00 98.38 92 LEU A O 1
ATOM 745 N N . GLY A 1 93 ? 3.042 4.635 5.138 1.00 97.75 93 GLY A N 1
ATOM 746 C CA . GLY A 1 93 ? 3.541 5.964 4.791 1.00 97.75 93 GLY A CA 1
ATOM 747 C C . GLY A 1 93 ? 4.872 5.915 4.034 1.00 97.75 93 GLY A C 1
ATOM 748 O O . GLY A 1 93 ? 5.052 6.649 3.059 1.00 97.75 93 GLY A O 1
ATOM 749 N N . HIS A 1 94 ? 5.778 5.016 4.426 1.00 97.56 94 HIS A N 1
ATOM 750 C CA . HIS A 1 94 ? 7.049 4.810 3.737 1.00 97.56 94 HIS A CA 1
ATOM 751 C C . HIS A 1 94 ? 6.854 4.303 2.302 1.00 97.56 94 HIS A C 1
ATOM 753 O O . HIS A 1 94 ? 7.447 4.864 1.378 1.00 97.56 94 HIS A O 1
ATOM 759 N N . TYR A 1 95 ? 5.986 3.309 2.087 1.00 97.75 95 TYR A N 1
ATOM 760 C CA . TYR A 1 95 ? 5.696 2.803 0.742 1.00 97.75 95 TYR A CA 1
ATOM 761 C C . TYR A 1 95 ? 5.055 3.859 -0.162 1.00 97.75 95 TYR A C 1
ATOM 763 O O . TYR A 1 95 ? 5.462 4.013 -1.318 1.00 97.75 95 TYR A O 1
ATOM 771 N N . ILE A 1 96 ? 4.108 4.641 0.364 1.00 96.19 96 ILE A N 1
ATOM 772 C CA . ILE A 1 96 ? 3.469 5.737 -0.376 1.00 96.19 96 ILE A CA 1
ATOM 773 C C . ILE A 1 96 ? 4.507 6.799 -0.751 1.00 96.19 96 ILE A C 1
ATOM 775 O O . ILE A 1 96 ? 4.573 7.231 -1.904 1.00 96.19 96 ILE A O 1
ATOM 779 N N . GLN A 1 97 ? 5.355 7.208 0.196 1.00 95.25 97 GLN A N 1
ATOM 780 C CA . GLN A 1 97 ? 6.379 8.216 -0.058 1.00 95.25 97 GLN A CA 1
ATOM 781 C C . GLN A 1 97 ? 7.430 7.721 -1.057 1.00 95.25 97 GLN A C 1
ATOM 783 O O . GLN A 1 97 ? 7.826 8.475 -1.948 1.00 95.25 97 GLN A O 1
ATOM 788 N N . TYR A 1 98 ? 7.871 6.468 -0.939 1.00 94.12 98 TYR A N 1
ATOM 789 C CA . TYR A 1 98 ? 8.795 5.862 -1.892 1.00 94.12 98 TYR A CA 1
ATOM 790 C C . TYR A 1 98 ? 8.185 5.815 -3.294 1.00 94.12 98 TYR A C 1
ATOM 792 O O . TYR A 1 98 ? 8.815 6.273 -4.245 1.00 94.12 98 TYR A O 1
ATOM 800 N N . THR A 1 99 ? 6.941 5.346 -3.420 1.00 93.38 99 THR A N 1
ATOM 801 C CA . THR A 1 99 ? 6.240 5.273 -4.709 1.00 93.38 99 THR A CA 1
ATOM 802 C C . THR A 1 99 ? 6.044 6.654 -5.322 1.00 93.38 99 THR A C 1
ATOM 804 O O . THR A 1 99 ? 6.262 6.828 -6.516 1.00 93.38 99 THR A O 1
ATOM 807 N N . LYS A 1 100 ? 5.714 7.670 -4.516 1.00 92.81 100 LYS A N 1
ATOM 808 C CA . LYS A 1 100 ? 5.642 9.056 -4.990 1.00 92.81 100 LYS A CA 1
ATOM 809 C C . LYS A 1 100 ? 6.975 9.508 -5.590 1.00 92.81 100 LYS A C 1
ATOM 811 O O . LYS A 1 100 ? 7.008 9.982 -6.718 1.00 92.81 100 LYS A O 1
ATOM 816 N N . ARG A 1 101 ? 8.082 9.308 -4.869 1.00 90.69 101 ARG A N 1
ATOM 817 C CA . ARG A 1 101 ? 9.431 9.674 -5.344 1.00 90.69 101 ARG A CA 1
ATOM 818 C C . ARG A 1 101 ? 9.842 8.899 -6.592 1.00 90.69 101 ARG A C 1
ATOM 820 O O . ARG A 1 101 ? 10.518 9.450 -7.457 1.00 90.69 101 ARG A O 1
ATOM 827 N N . LEU A 1 102 ? 9.435 7.634 -6.674 1.00 88.56 102 LEU A N 1
ATOM 828 C CA . LEU A 1 102 ? 9.612 6.786 -7.844 1.00 88.56 102 LEU A CA 1
ATOM 829 C C . LEU A 1 102 ? 8.880 7.404 -9.047 1.00 88.56 102 LEU A C 1
ATOM 831 O O . LEU A 1 102 ? 9.512 7.671 -10.063 1.00 88.56 102 LEU A O 1
ATOM 835 N N . CYS A 1 103 ? 7.593 7.727 -8.912 1.00 87.38 103 CYS A N 1
ATOM 836 C CA . CYS A 1 103 ? 6.783 8.371 -9.954 1.00 87.38 103 CYS A CA 1
ATOM 837 C C . CYS A 1 103 ? 7.290 9.760 -10.369 1.00 87.38 103 CYS A C 1
ATOM 839 O O . CYS A 1 103 ? 7.287 10.070 -11.558 1.00 87.38 103 CYS A O 1
ATOM 841 N N . ASP A 1 104 ? 7.764 10.563 -9.417 1.00 89.12 104 ASP A N 1
ATOM 842 C CA . ASP A 1 104 ? 8.282 11.914 -9.667 1.00 89.12 104 ASP A CA 1
ATOM 843 C C . ASP A 1 104 ? 9.693 11.904 -10.298 1.00 89.12 104 ASP A C 1
ATOM 845 O O . ASP A 1 104 ? 10.211 12.951 -10.680 1.00 89.12 104 ASP A O 1
ATOM 849 N N . GLY A 1 105 ? 10.351 10.740 -10.391 1.00 80.25 105 GLY A N 1
ATOM 850 C CA . GLY A 1 105 ? 11.725 10.618 -10.890 1.00 80.25 105 GLY A CA 1
ATOM 851 C C . GLY A 1 105 ? 12.792 11.160 -9.928 1.00 80.25 105 GLY A C 1
ATOM 852 O O . GLY A 1 105 ? 13.970 11.206 -10.271 1.00 80.25 105 GLY A O 1
ATOM 853 N N . SER A 1 106 ? 12.420 11.522 -8.696 1.00 76.19 106 SER A N 1
ATOM 854 C CA . SER A 1 106 ? 13.308 12.143 -7.702 1.00 76.19 106 SER A CA 1
ATOM 855 C C . SER A 1 106 ? 14.220 11.136 -6.970 1.00 76.19 106 SER A C 1
ATOM 857 O O . SER A 1 106 ? 14.779 11.436 -5.907 1.00 76.19 106 SER A O 1
ATOM 859 N N . LEU A 1 107 ? 14.306 9.894 -7.454 1.00 68.31 107 LEU A N 1
ATOM 860 C CA . LEU A 1 107 ? 15.179 8.867 -6.877 1.00 68.31 107 LEU A CA 1
ATOM 861 C C . LEU A 1 107 ? 16.637 9.031 -7.324 1.00 68.31 107 LEU A C 1
ATOM 863 O O . LEU A 1 107 ? 17.541 8.662 -6.572 1.00 68.31 107 LEU A O 1
ATOM 867 N N . ASP A 1 108 ? 16.865 9.627 -8.497 1.00 61.94 108 ASP A N 1
ATOM 868 C CA . ASP A 1 108 ? 18.198 9.770 -9.092 1.00 61.94 108 ASP A CA 1
ATOM 869 C C . ASP A 1 108 ? 19.100 10.752 -8.311 1.00 61.94 108 ASP A C 1
ATOM 871 O O . ASP A 1 108 ? 20.321 10.559 -8.260 1.00 61.94 108 ASP A O 1
ATOM 875 N N . ASP A 1 109 ? 18.513 11.716 -7.589 1.00 57.31 109 ASP A N 1
ATOM 876 C CA . ASP A 1 109 ? 19.235 12.682 -6.741 1.00 57.31 109 ASP A CA 1
ATOM 877 C C . ASP A 1 109 ? 20.033 12.025 -5.600 1.00 57.31 109 ASP A C 1
ATOM 879 O O . ASP A 1 109 ? 21.037 12.569 -5.144 1.00 57.31 109 ASP A O 1
ATOM 883 N N . LEU A 1 110 ? 19.651 10.822 -5.154 1.00 51.81 110 LEU A N 1
ATOM 884 C CA . LEU A 1 110 ? 20.374 10.109 -4.092 1.00 51.81 110 LEU A CA 1
ATOM 885 C C . LEU A 1 110 ? 21.638 9.393 -4.585 1.00 51.81 110 LEU A C 1
ATOM 887 O O . LEU A 1 110 ? 22.534 9.108 -3.789 1.00 51.81 110 LEU A O 1
ATOM 891 N N . THR A 1 111 ? 21.722 9.077 -5.879 1.00 52.78 111 THR A N 1
ATOM 892 C CA . THR A 1 111 ? 22.850 8.312 -6.442 1.00 52.78 111 THR A CA 1
ATOM 893 C C . THR A 1 111 ? 23.980 9.200 -6.959 1.00 52.78 111 THR A C 1
ATOM 895 O O . THR A 1 111 ? 25.131 8.764 -7.005 1.00 52.78 111 THR A O 1
ATOM 898 N N . SER A 1 112 ? 23.684 10.466 -7.264 1.00 48.84 112 SER A N 1
ATOM 899 C CA . SER A 1 112 ? 24.673 11.439 -7.747 1.00 48.84 112 SER A CA 1
ATOM 900 C C . SER A 1 112 ? 25.533 12.051 -6.630 1.00 48.84 112 SER A C 1
ATOM 902 O O . SER A 1 112 ? 26.595 12.594 -6.909 1.00 48.84 112 SER A O 1
ATOM 904 N N . GLY A 1 113 ? 25.140 11.907 -5.358 1.00 47.66 113 GLY A N 1
ATOM 905 C CA . GLY A 1 113 ? 25.852 12.474 -4.202 1.00 47.66 113 GLY A CA 1
ATOM 906 C C . GLY A 1 113 ? 27.025 11.651 -3.648 1.00 47.66 113 GLY A C 1
ATOM 907 O O . GLY A 1 113 ? 27.532 11.979 -2.581 1.00 47.66 113 GLY A O 1
ATOM 908 N N . LYS A 1 114 ? 27.448 10.560 -4.308 1.00 45.31 114 LYS A N 1
ATOM 909 C CA . LYS A 1 114 ? 28.464 9.620 -3.777 1.00 45.31 114 LYS A CA 1
ATOM 910 C C . LYS A 1 114 ? 29.726 9.471 -4.639 1.00 45.31 114 LYS A C 1
ATOM 912 O O . LYS A 1 114 ? 30.347 8.409 -4.647 1.00 45.31 114 LYS A O 1
ATOM 917 N N . LYS A 1 115 ? 30.120 10.525 -5.358 1.00 47.16 115 LYS A N 1
ATOM 918 C CA . LYS A 1 115 ? 31.397 10.587 -6.092 1.00 47.16 115 LYS A CA 1
ATOM 919 C C . LYS A 1 115 ? 32.195 11.851 -5.773 1.00 47.16 115 LYS A C 1
ATOM 921 O O . LYS A 1 115 ? 32.530 12.581 -6.687 1.00 47.16 115 LYS A O 1
ATOM 926 N N . GLU A 1 116 ? 32.526 12.080 -4.508 1.00 44.16 116 GLU A N 1
ATOM 927 C CA . GLU A 1 116 ? 33.661 12.938 -4.142 1.00 44.16 116 GLU A CA 1
ATOM 928 C C . GLU A 1 116 ? 34.289 12.413 -2.848 1.00 44.16 116 GLU A C 1
ATOM 930 O O . GLU A 1 116 ? 33.816 12.745 -1.765 1.00 44.16 116 GLU A O 1
ATOM 935 N N . VAL A 1 117 ? 35.308 11.551 -2.982 1.00 39.88 117 VAL A N 1
ATOM 936 C CA . VAL A 1 117 ? 36.518 11.487 -2.136 1.00 39.88 117 VAL A CA 1
ATOM 937 C C . VAL A 1 117 ? 37.658 10.961 -3.002 1.00 39.88 117 VAL A C 1
ATOM 939 O O . VAL A 1 117 ? 37.444 9.913 -3.654 1.00 39.88 117 VAL A O 1
#

Secondary structure (DSSP, 8-state):
--HHHHHHHHHHT------HHHHHHHHHHHHHHHHHHHHHHHHHHHHHHHHHHHHHHS--S-HHHHHTTPPPS----STT-HHHHHHHHHHHHHHHHHHHHHHTTTTGGGTTT----

Foldseek 3Di:
DDPVVVVVVVVVVPDPPPCVVVVVVVVVVVVVVVLVVVLVVLVVVLVVLVVVLCQQQDQPDDPVCVVVVPDRPDPQGRNVHDVVSVVSVVSSVVSVVVSVCSVVVVPVVVVVPPPDD

Radius of gyration: 29.71 Å; chains: 1; bounding box: 68×20×88 Å

pLDDT: mean 81.07, std 18.06, range [39.88, 98.44]